Protein AF-A0A7L4R2G1-F1 (afdb_monomer)

Solvent-accessible surface area (backbone atoms only — not comparable to full-atom values): 8242 Å² total; per-residue (Å²): 108,70,69,58,63,63,18,33,79,85,69,84,87,69,71,47,54,67,36,42,26,61,28,42,93,82,72,81,84,54,47,78,32,69,81,56,70,88,74,91,77,91,83,86,75,88,86,86,73,83,74,42,37,94,89,52,55,94,50,78,56,88,54,72,57,42,61,36,69,97,82,33,73,77,55,64,37,60,84,75,73,33,99,51,60,85,75,67,43,91,74,78,64,67,69,93,76,63,78,84,85,80,83,63,92,85,61,79,76,82,86,73,91,66,82,81,85,128

Sequence (118 aa):
VAYVEAADADQDGIVTVDEMRSYDGNADGEADYPNAVLRTVDLHYRLSHNIAGSEVGMADPLECADCHGSTATSIDWELIGYDSDPAQTDPPTDFTLKTIDVTIPGEKPPEVEREPAF

Structure (mmCIF, N/CA/C/O backbone):
data_AF-A0A7L4R2G1-F1
#
_entry.id   AF-A0A7L4R2G1-F1
#
loop_
_atom_site.group_PDB
_atom_site.id
_atom_site.type_symbol
_atom_site.label_atom_id
_atom_site.label_alt_id
_atom_site.label_comp_id
_atom_site.label_asym_id
_atom_site.label_entity_id
_atom_site.label_seq_id
_atom_site.pdbx_PDB_ins_code
_atom_site.Cartn_x
_atom_site.Cartn_y
_atom_site.Cartn_z
_atom_site.occupancy
_atom_site.B_iso_or_equiv
_atom_site.auth_seq_id
_atom_site.auth_comp_id
_atom_site.auth_asym_id
_atom_site.auth_atom_id
_atom_site.pdbx_PDB_model_num
ATOM 1 N N . VAL A 1 1 ? 18.875 4.600 -10.003 1.00 53.91 1 VAL A N 1
ATOM 2 C CA . VAL A 1 1 ? 17.965 5.472 -10.776 1.00 53.91 1 VAL A CA 1
ATOM 3 C C . VAL A 1 1 ? 18.625 5.915 -12.078 1.00 53.91 1 VAL A C 1
ATOM 5 O O . VAL A 1 1 ? 18.057 5.629 -13.116 1.00 53.91 1 VAL A O 1
ATOM 8 N N . ALA A 1 2 ? 19.872 6.409 -12.040 1.00 62.88 2 ALA A N 1
ATOM 9 C CA . ALA A 1 2 ? 20.619 6.857 -13.227 1.00 62.88 2 ALA A CA 1
ATOM 10 C C . ALA A 1 2 ? 20.609 5.911 -14.449 1.00 62.88 2 ALA A C 1
ATOM 12 O O . ALA A 1 2 ? 20.440 6.386 -15.557 1.00 62.88 2 ALA A O 1
ATOM 13 N N . TYR A 1 3 ? 20.748 4.590 -14.275 1.00 66.50 3 TYR A N 1
ATOM 14 C CA . TYR A 1 3 ? 20.772 3.649 -15.411 1.00 66.50 3 TYR A CA 1
ATOM 15 C C . TYR A 1 3 ? 19.399 3.389 -16.046 1.00 66.50 3 TYR A C 1
ATOM 17 O O . TYR A 1 3 ? 19.335 3.043 -17.214 1.00 66.50 3 TYR A O 1
ATOM 25 N N . VAL A 1 4 ? 18.309 3.533 -15.284 1.00 66.25 4 VAL A N 1
ATOM 26 C CA . VAL A 1 4 ? 16.943 3.321 -15.796 1.00 66.25 4 VAL A CA 1
ATOM 27 C C . VAL A 1 4 ? 16.477 4.578 -16.523 1.00 66.25 4 VAL A C 1
ATOM 29 O O . VAL A 1 4 ? 16.000 4.485 -17.640 1.00 66.25 4 VAL A O 1
ATOM 32 N N . GLU A 1 5 ? 16.721 5.755 -15.941 1.00 69.50 5 GLU A N 1
ATOM 33 C CA . GLU A 1 5 ? 16.496 7.040 -16.620 1.00 69.50 5 GLU A CA 1
ATOM 34 C C . GLU A 1 5 ? 17.368 7.190 -17.870 1.00 69.50 5 GLU A C 1
ATOM 36 O O . GLU A 1 5 ? 16.932 7.762 -18.854 1.00 69.50 5 GLU A O 1
ATOM 41 N N . ALA A 1 6 ? 18.596 6.664 -17.855 1.00 75.81 6 ALA A N 1
ATOM 42 C CA . ALA A 1 6 ? 19.456 6.680 -19.033 1.00 75.81 6 ALA A CA 1
ATOM 43 C C . ALA A 1 6 ? 19.080 5.615 -20.079 1.00 75.81 6 ALA A C 1
ATOM 45 O O . ALA A 1 6 ? 19.556 5.702 -21.208 1.00 75.81 6 ALA A O 1
ATOM 46 N N . ALA A 1 7 ? 18.271 4.615 -19.709 1.00 82.56 7 ALA A N 1
ATOM 47 C CA . ALA A 1 7 ? 17.730 3.643 -20.652 1.00 82.56 7 ALA A CA 1
ATOM 48 C C . ALA A 1 7 ? 16.506 4.186 -21.402 1.00 82.56 7 ALA A C 1
ATOM 50 O O . ALA A 1 7 ? 16.289 3.739 -22.518 1.00 82.56 7 ALA A O 1
ATOM 51 N N . ASP A 1 8 ? 15.763 5.140 -20.828 1.00 86.38 8 ASP A N 1
ATOM 52 C CA . ASP A 1 8 ? 14.690 5.896 -21.498 1.00 86.38 8 ASP A CA 1
ATOM 53 C C . ASP A 1 8 ? 15.290 6.766 -22.618 1.00 86.38 8 ASP A C 1
ATOM 55 O O . ASP A 1 8 ? 15.723 7.905 -22.409 1.00 86.38 8 ASP A O 1
ATOM 59 N N . ALA A 1 9 ? 15.431 6.176 -23.802 1.00 85.69 9 ALA A N 1
ATOM 60 C CA . ALA A 1 9 ? 16.217 6.748 -24.886 1.00 85.69 9 ALA A CA 1
ATOM 61 C C . ALA A 1 9 ? 15.431 7.830 -25.634 1.00 85.69 9 ALA A C 1
ATOM 63 O O . ALA A 1 9 ? 16.032 8.774 -26.164 1.00 85.69 9 ALA A O 1
ATOM 64 N N . ASP A 1 10 ? 14.104 7.697 -25.680 1.00 88.38 10 ASP A N 1
ATOM 65 C CA . ASP A 1 10 ? 13.207 8.654 -26.324 1.00 88.38 10 ASP A CA 1
ATOM 66 C C . ASP A 1 10 ? 12.605 9.694 -25.360 1.00 88.38 10 ASP A C 1
ATOM 68 O O . ASP A 1 10 ? 12.045 10.693 -25.826 1.00 88.38 10 ASP A O 1
ATOM 72 N N . GLN A 1 11 ? 12.859 9.546 -24.053 1.00 88.00 11 GLN A N 1
ATOM 73 C CA . GLN A 1 11 ? 12.467 10.464 -22.980 1.00 88.00 11 GLN A CA 1
ATOM 74 C C . GLN A 1 11 ? 10.947 10.586 -22.830 1.00 88.00 11 GLN A C 1
ATOM 76 O O . GLN A 1 11 ? 10.433 11.666 -22.507 1.00 88.00 11 GLN A O 1
ATOM 81 N N . ASP A 1 12 ? 10.215 9.498 -23.073 1.00 91.31 12 ASP A N 1
ATOM 82 C CA . ASP A 1 12 ? 8.763 9.447 -22.904 1.00 91.31 12 ASP A CA 1
ATOM 83 C C . ASP A 1 12 ? 8.325 9.153 -21.451 1.00 91.31 12 ASP A C 1
ATOM 85 O O . ASP A 1 12 ? 7.144 9.299 -21.107 1.00 91.31 12 ASP A O 1
ATOM 89 N N . GLY A 1 13 ? 9.281 8.827 -20.572 1.00 87.00 13 GLY A N 1
ATOM 90 C CA . GLY A 1 13 ? 9.062 8.507 -19.164 1.00 87.00 13 GLY A CA 1
ATOM 91 C C . GLY A 1 13 ? 8.670 7.049 -18.901 1.00 87.00 13 GLY A C 1
ATOM 92 O O . GLY A 1 13 ? 8.335 6.712 -17.759 1.00 87.00 13 GLY A O 1
ATOM 93 N N . ILE A 1 14 ? 8.688 6.182 -19.916 1.00 86.94 14 ILE A N 1
ATOM 94 C CA . ILE A 1 14 ? 8.306 4.771 -19.863 1.00 86.94 14 ILE A CA 1
ATOM 95 C C . ILE A 1 14 ? 9.427 3.912 -20.454 1.00 86.94 14 ILE A C 1
ATOM 97 O O . ILE A 1 14 ? 9.475 3.619 -21.638 1.00 86.94 14 ILE A O 1
ATOM 101 N N . VAL A 1 15 ? 10.260 3.348 -19.582 1.00 86.25 15 VAL A N 1
ATOM 102 C CA . VAL A 1 15 ? 11.330 2.443 -20.021 1.00 86.25 15 VAL A CA 1
ATOM 103 C C . VAL A 1 15 ? 10.775 1.102 -20.513 1.00 86.25 15 VAL A C 1
ATOM 105 O O . VAL A 1 15 ? 10.208 0.311 -19.747 1.00 86.25 15 VAL A O 1
ATOM 108 N N . THR A 1 16 ? 11.015 0.799 -21.785 1.00 88.75 16 THR A N 1
ATOM 109 C CA . THR A 1 16 ? 10.646 -0.462 -22.435 1.00 88.75 16 THR A CA 1
ATOM 110 C C . THR A 1 16 ? 11.752 -1.524 -22.352 1.00 88.75 16 THR A C 1
ATOM 112 O O . THR A 1 16 ? 12.901 -1.273 -21.986 1.00 88.75 16 THR A O 1
ATOM 115 N N . VAL A 1 17 ? 11.416 -2.777 -22.689 1.00 89.25 17 VAL A N 1
ATOM 116 C CA . VAL A 1 17 ? 12.406 -3.872 -22.752 1.00 89.25 17 VAL A CA 1
ATOM 117 C C . VAL A 1 17 ? 13.437 -3.645 -23.847 1.00 89.25 17 VAL A C 1
ATOM 119 O O . VAL A 1 17 ? 14.602 -3.981 -23.646 1.00 89.25 17 VAL A O 1
ATOM 122 N N . ASP A 1 18 ? 13.022 -3.103 -24.987 1.00 89.88 18 ASP A N 1
ATOM 123 C CA . ASP A 1 18 ? 13.924 -2.890 -26.116 1.00 89.88 18 ASP A CA 1
ATOM 124 C C . ASP A 1 18 ? 14.952 -1.809 -25.782 1.00 89.88 18 ASP A C 1
ATOM 126 O O . ASP A 1 18 ? 16.146 -2.010 -25.991 1.00 89.88 18 ASP A O 1
ATOM 130 N N . GLU A 1 19 ? 14.511 -0.737 -25.132 1.00 90.25 19 GLU A N 1
ATOM 131 C CA . GLU A 1 19 ? 15.377 0.301 -24.583 1.00 90.25 19 GLU A CA 1
ATOM 132 C C . GLU A 1 19 ? 16.389 -0.244 -23.577 1.00 90.25 19 GLU A C 1
ATOM 134 O O . GLU A 1 19 ? 17.595 -0.090 -23.777 1.00 90.25 19 GLU A O 1
ATOM 139 N N . MET A 1 20 ? 15.935 -0.996 -22.565 1.00 88.44 20 MET A N 1
ATOM 140 C CA . MET A 1 20 ? 16.833 -1.649 -21.601 1.00 88.44 20 MET A CA 1
ATOM 141 C C . MET A 1 20 ? 17.865 -2.558 -22.277 1.00 88.44 20 MET A C 1
ATOM 143 O O . MET A 1 20 ? 19.006 -2.633 -21.825 1.00 88.44 20 MET A O 1
ATOM 147 N N . ARG A 1 21 ? 17.475 -3.264 -23.344 1.00 91.81 21 ARG A N 1
ATOM 148 C CA . ARG A 1 21 ? 18.364 -4.167 -24.091 1.00 91.81 21 ARG A CA 1
ATOM 149 C C . ARG A 1 21 ? 19.300 -3.452 -25.052 1.00 91.81 21 ARG A C 1
ATOM 151 O O . ARG A 1 21 ? 20.272 -4.069 -25.472 1.00 91.81 21 ARG A O 1
ATOM 158 N N . SER A 1 22 ? 19.002 -2.209 -25.410 1.00 90.75 22 SER A N 1
ATOM 159 C CA . SER A 1 22 ? 19.867 -1.350 -26.224 1.00 90.75 22 SER A CA 1
ATOM 160 C C . SER A 1 22 ? 20.784 -0.451 -25.396 1.00 90.75 22 SER A C 1
ATOM 162 O O . SER A 1 22 ? 21.678 0.173 -25.960 1.00 90.75 22 SER A O 1
ATOM 164 N N . TYR A 1 23 ? 20.567 -0.381 -24.080 1.00 90.06 23 TYR A N 1
ATOM 165 C CA . TYR A 1 23 ? 21.341 0.472 -23.192 1.00 90.06 23 TYR A CA 1
ATOM 166 C C . TYR A 1 23 ? 22.823 0.073 -23.183 1.00 90.06 23 TYR A C 1
ATOM 168 O O . TYR A 1 23 ? 23.168 -1.051 -22.816 1.00 90.06 23 TYR A O 1
ATOM 176 N N . ASP A 1 24 ? 23.672 1.026 -23.558 1.00 90.00 24 ASP A N 1
ATOM 177 C CA . ASP A 1 24 ? 25.132 0.956 -23.530 1.00 90.00 24 ASP A CA 1
ATOM 178 C C . ASP A 1 24 ? 25.636 2.180 -22.747 1.00 90.00 24 ASP A C 1
ATOM 180 O O . ASP A 1 24 ? 25.762 3.290 -23.274 1.00 90.00 24 ASP A O 1
ATOM 184 N N . GLY A 1 25 ? 25.844 2.000 -21.441 1.00 87.62 25 GLY A N 1
ATOM 185 C CA . GLY A 1 25 ? 26.219 3.086 -20.540 1.00 87.62 25 GLY A CA 1
ATOM 186 C C . GLY A 1 25 ? 27.687 3.499 -20.647 1.00 87.62 25 GLY A C 1
ATOM 187 O O 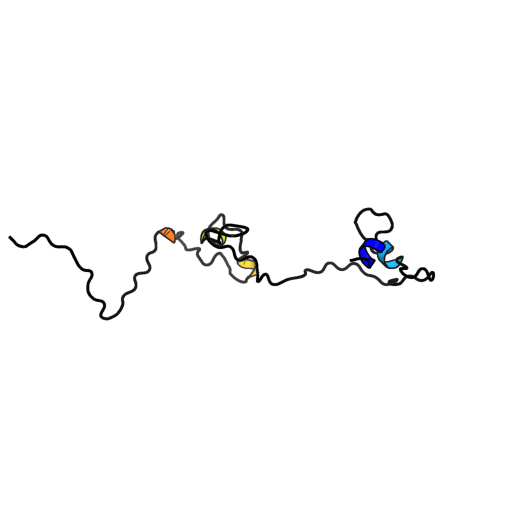. GLY A 1 25 ? 28.053 4.566 -20.146 1.00 87.62 25 GLY A O 1
ATOM 188 N N . ASN A 1 26 ? 28.534 2.671 -21.265 1.00 88.88 26 ASN A N 1
ATOM 189 C CA . ASN A 1 26 ? 29.973 2.907 -21.380 1.00 88.88 26 ASN A CA 1
ATOM 190 C C . ASN A 1 26 ? 30.404 3.319 -22.811 1.00 88.88 26 ASN A C 1
ATOM 192 O O . ASN A 1 26 ? 31.548 3.746 -22.996 1.00 88.88 26 ASN A O 1
ATOM 196 N N . ALA A 1 27 ? 29.469 3.274 -23.768 1.00 89.06 27 ALA A N 1
ATOM 197 C CA . ALA A 1 27 ? 29.632 3.584 -25.183 1.00 89.06 27 ALA A CA 1
ATOM 198 C C . ALA A 1 27 ? 30.692 2.720 -25.895 1.00 89.06 27 ALA A C 1
ATOM 200 O O . ALA A 1 27 ? 31.394 3.211 -26.789 1.00 89.06 27 ALA A O 1
ATOM 201 N N . ASP A 1 28 ? 30.846 1.457 -25.493 1.00 94.62 28 ASP A N 1
ATOM 202 C CA . ASP A 1 28 ? 31.767 0.499 -26.113 1.00 94.62 28 ASP A CA 1
ATOM 203 C C . ASP A 1 28 ? 31.174 -0.213 -27.342 1.00 94.62 28 ASP A C 1
ATOM 205 O O . ASP A 1 28 ? 31.905 -0.894 -28.071 1.00 94.62 28 ASP A O 1
ATOM 209 N N . GLY A 1 29 ? 29.894 0.033 -27.635 1.00 92.50 29 GLY A N 1
ATOM 210 C CA . GLY A 1 29 ? 29.167 -0.531 -28.765 1.00 92.50 29 GLY A CA 1
ATOM 211 C C . GLY A 1 29 ? 28.477 -1.859 -28.461 1.00 92.50 29 GLY A C 1
ATOM 212 O O . GLY A 1 29 ? 27.820 -2.399 -29.354 1.00 92.50 29 GLY A O 1
ATOM 213 N N . GLU A 1 30 ? 28.592 -2.377 -27.239 1.00 93.38 30 GLU A N 1
ATOM 214 C CA . GLU A 1 30 ? 27.881 -3.555 -26.760 1.00 93.38 30 GLU A CA 1
ATOM 215 C C . GLU A 1 30 ? 26.8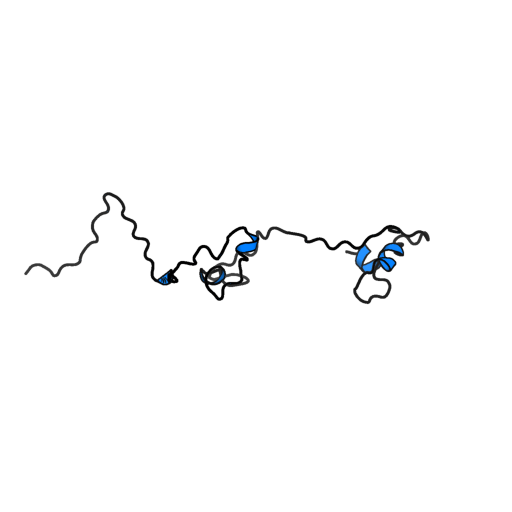32 -3.152 -25.720 1.00 93.38 30 GLU A C 1
ATOM 217 O O . GLU A 1 30 ? 27.062 -2.337 -24.832 1.00 93.38 30 GLU A O 1
ATOM 222 N N . ALA A 1 31 ? 25.643 -3.746 -25.805 1.00 91.62 31 ALA A N 1
ATOM 223 C CA . ALA A 1 31 ? 24.622 -3.495 -24.799 1.00 91.62 31 ALA A CA 1
ATOM 224 C C . ALA A 1 31 ? 25.032 -4.090 -23.443 1.00 91.62 31 ALA A C 1
ATOM 226 O O . ALA A 1 31 ? 25.440 -5.253 -23.362 1.00 91.62 31 ALA A O 1
ATOM 227 N N . ASP A 1 32 ? 24.810 -3.342 -22.364 1.00 89.44 32 ASP A N 1
ATOM 228 C CA . ASP A 1 32 ? 25.094 -3.786 -20.996 1.00 89.44 32 ASP A CA 1
ATOM 229 C C . ASP A 1 32 ? 24.100 -4.870 -20.533 1.00 89.44 32 ASP A C 1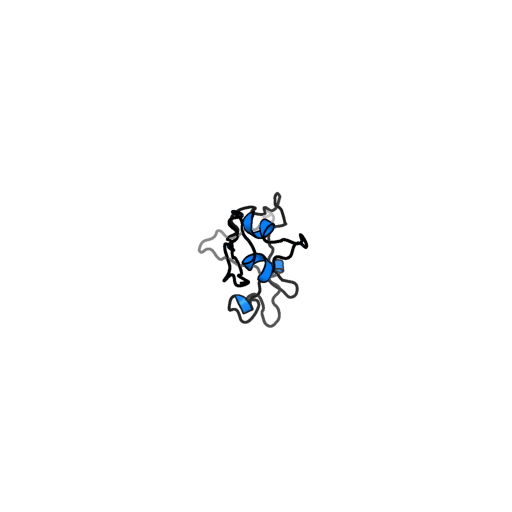
ATOM 231 O O . ASP A 1 32 ? 24.442 -5.778 -19.767 1.00 89.44 32 ASP A O 1
ATOM 235 N N . TYR A 1 33 ? 22.848 -4.799 -21.008 1.00 88.62 33 TYR A N 1
ATOM 236 C CA . TYR A 1 33 ? 21.753 -5.675 -20.572 1.00 88.62 33 TYR A CA 1
ATOM 237 C C . TYR A 1 33 ? 20.979 -6.338 -21.734 1.00 88.62 33 TYR A C 1
ATOM 239 O O . TYR A 1 33 ? 19.746 -6.299 -21.756 1.00 88.62 33 TYR A O 1
ATOM 247 N N . PRO A 1 34 ? 21.636 -7.059 -22.664 1.00 90.31 34 PRO A N 1
ATOM 248 C CA . PRO A 1 34 ? 21.007 -7.581 -23.887 1.00 90.31 34 PRO A CA 1
ATOM 249 C C . PRO A 1 34 ? 19.908 -8.624 -23.622 1.00 90.31 34 PRO A C 1
ATOM 251 O O . PRO A 1 34 ? 19.056 -8.884 -24.468 1.00 90.31 34 PRO A O 1
ATOM 254 N N . ASN A 1 35 ? 19.898 -9.213 -22.422 1.00 90.38 35 ASN A N 1
ATOM 255 C CA . ASN A 1 35 ? 18.920 -10.211 -21.986 1.00 90.38 35 ASN A CA 1
ATOM 256 C C . ASN A 1 35 ? 17.940 -9.669 -20.934 1.00 90.38 35 ASN A C 1
ATOM 258 O O . ASN A 1 35 ? 17.326 -10.457 -20.210 1.00 90.38 35 ASN A O 1
ATOM 262 N N . ALA A 1 36 ? 17.800 -8.342 -20.812 1.00 87.31 36 ALA A N 1
ATOM 263 C CA . ALA A 1 36 ? 16.871 -7.740 -19.864 1.00 87.31 36 ALA A CA 1
ATOM 264 C C . ALA A 1 36 ? 15.447 -8.282 -20.061 1.00 87.31 36 ALA A C 1
ATOM 266 O O . ALA A 1 36 ? 15.007 -8.586 -21.175 1.00 87.31 36 ALA A O 1
ATOM 267 N N . VAL A 1 37 ? 14.720 -8.422 -18.958 1.00 84.81 37 VAL A N 1
ATOM 268 C CA . VAL A 1 37 ? 13.319 -8.844 -18.936 1.00 84.81 37 VAL A CA 1
ATOM 269 C C . VAL A 1 37 ? 12.552 -7.895 -18.035 1.00 84.81 37 VAL A C 1
ATOM 271 O O . VAL A 1 37 ? 12.994 -7.617 -16.920 1.00 84.81 37 VAL A O 1
ATOM 274 N N . LEU A 1 38 ? 11.400 -7.416 -18.504 1.00 79.25 38 LEU A N 1
ATOM 275 C CA . LEU A 1 38 ? 10.523 -6.597 -17.678 1.00 79.25 38 LEU A CA 1
ATOM 276 C C . LEU A 1 38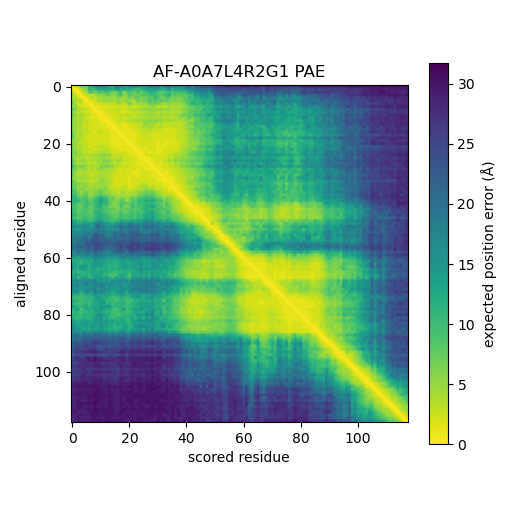 ? 9.975 -7.453 -16.539 1.00 79.25 38 LEU A C 1
ATOM 278 O O . LEU A 1 38 ? 9.421 -8.533 -16.763 1.00 79.25 38 LEU A O 1
ATOM 282 N N . ARG A 1 39 ? 10.150 -6.972 -15.312 1.00 77.88 39 ARG A N 1
ATOM 283 C CA . ARG A 1 39 ? 9.586 -7.589 -14.117 1.00 77.88 39 ARG A CA 1
ATOM 284 C C . ARG A 1 39 ? 8.839 -6.535 -13.328 1.00 77.88 39 ARG A C 1
ATOM 286 O O . ARG A 1 39 ? 9.427 -5.540 -12.919 1.00 77.88 39 ARG A O 1
ATOM 293 N N . THR A 1 40 ? 7.571 -6.806 -13.072 1.00 78.38 40 THR A N 1
ATOM 294 C CA . THR A 1 40 ? 6.798 -6.089 -12.065 1.00 78.38 40 THR A CA 1
ATOM 295 C C . THR A 1 40 ? 6.995 -6.817 -10.744 1.00 78.38 40 THR A C 1
ATOM 297 O O . THR A 1 40 ? 6.750 -8.022 -10.661 1.00 78.38 40 THR A O 1
ATOM 300 N N . VAL A 1 41 ? 7.507 -6.111 -9.739 1.00 81.38 41 VAL A N 1
ATOM 301 C CA . VAL A 1 41 ? 7.694 -6.645 -8.388 1.00 81.38 41 VAL A CA 1
ATOM 302 C C . VAL A 1 41 ? 7.085 -5.683 -7.383 1.00 81.38 41 VAL A C 1
ATOM 304 O O . VAL A 1 41 ? 7.336 -4.480 -7.449 1.00 81.38 41 VAL A O 1
ATOM 307 N N . ASP A 1 42 ? 6.324 -6.221 -6.436 1.00 86.50 42 ASP A N 1
ATOM 308 C CA . ASP A 1 42 ? 5.793 -5.443 -5.323 1.00 86.50 42 ASP A CA 1
ATOM 309 C C . ASP A 1 42 ? 6.845 -5.358 -4.216 1.00 86.50 42 ASP A C 1
ATOM 311 O O . ASP A 1 42 ? 7.262 -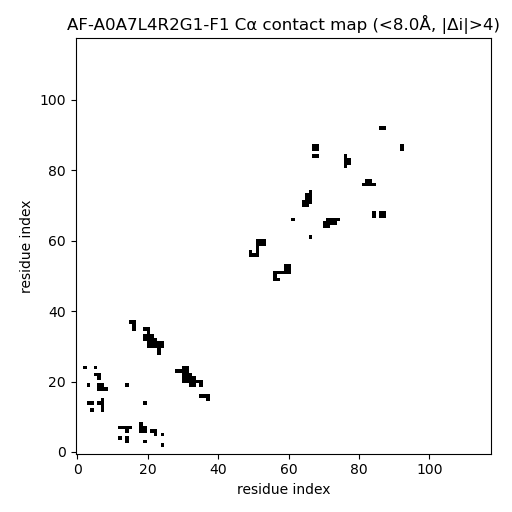6.364 -3.629 1.00 86.50 42 ASP A O 1
ATOM 315 N N . LEU A 1 43 ? 7.299 -4.140 -3.928 1.00 86.38 43 LEU A N 1
ATOM 316 C CA . LEU A 1 43 ? 8.265 -3.867 -2.870 1.00 86.38 43 LEU A CA 1
ATOM 317 C C . LEU A 1 43 ? 7.530 -3.420 -1.608 1.00 86.38 43 LEU A C 1
ATOM 319 O O . LEU A 1 43 ? 6.838 -2.406 -1.603 1.00 86.38 43 LEU A O 1
ATOM 323 N N . HIS A 1 44 ? 7.725 -4.161 -0.522 1.00 89.06 44 HIS A N 1
ATOM 324 C CA . HIS A 1 44 ? 7.104 -3.874 0.765 1.00 89.06 44 HIS A CA 1
ATOM 325 C C . HIS A 1 44 ? 8.144 -3.280 1.711 1.00 89.06 44 HIS A C 1
ATOM 327 O O . HIS A 1 44 ? 9.133 -3.931 2.054 1.00 89.06 44 HIS A O 1
ATOM 333 N N . TYR A 1 45 ? 7.914 -2.046 2.155 1.00 88.31 45 TYR A N 1
ATOM 334 C CA . TYR A 1 45 ? 8.764 -1.372 3.132 1.00 88.31 45 TYR A CA 1
ATOM 335 C C . TYR A 1 45 ? 8.010 -1.187 4.440 1.00 88.31 45 TYR A C 1
ATOM 337 O O . TYR A 1 45 ? 6.849 -0.781 4.459 1.00 88.31 45 TYR A O 1
ATOM 345 N N . ARG A 1 46 ? 8.687 -1.451 5.560 1.00 88.75 46 ARG A N 1
ATOM 346 C CA . ARG A 1 46 ? 8.116 -1.180 6.877 1.00 88.75 46 ARG A CA 1
ATOM 347 C C . ARG A 1 46 ? 8.056 0.328 7.108 1.00 88.75 46 ARG A C 1
ATOM 349 O O . ARG A 1 46 ? 9.086 0.997 7.098 1.00 88.75 46 ARG A O 1
ATOM 356 N N . LEU A 1 47 ? 6.869 0.832 7.423 1.00 81.56 47 LEU A N 1
ATOM 357 C CA . LEU A 1 47 ? 6.697 2.171 7.975 1.00 81.56 47 LEU A CA 1
ATOM 358 C C . LEU A 1 47 ? 6.993 2.132 9.483 1.00 81.56 47 LEU A C 1
ATOM 360 O O . LEU A 1 47 ? 6.419 1.327 10.215 1.00 81.56 47 LEU A O 1
ATOM 364 N N . SER A 1 48 ? 7.935 2.956 9.949 1.00 83.12 48 SER A N 1
ATOM 365 C CA . SER A 1 48 ? 8.348 3.008 11.366 1.00 83.12 48 SER A CA 1
ATOM 366 C C . SER A 1 48 ? 8.532 4.425 11.921 1.00 83.12 48 SER A C 1
ATOM 368 O O . SER A 1 48 ? 8.967 4.583 13.058 1.00 83.12 48 SER A O 1
ATOM 370 N N . HIS A 1 49 ? 8.235 5.450 11.126 1.00 76.06 49 HIS A N 1
ATOM 371 C CA . HIS A 1 49 ? 8.362 6.867 11.474 1.00 76.06 49 HIS A CA 1
ATOM 372 C C . HIS A 1 49 ? 7.099 7.609 10.999 1.00 76.06 49 HIS A C 1
ATOM 374 O O . HIS A 1 49 ? 6.284 7.012 10.301 1.00 76.06 49 HIS A O 1
ATOM 380 N N . ASN A 1 50 ? 6.949 8.894 11.347 1.00 68.31 50 ASN A N 1
ATOM 381 C CA . ASN A 1 50 ? 5.734 9.698 11.108 1.00 68.31 50 ASN A CA 1
ATOM 382 C C . ASN A 1 50 ? 4.507 9.212 11.893 1.00 68.31 50 ASN A C 1
ATOM 384 O O . ASN A 1 50 ? 3.413 9.093 11.351 1.00 68.31 50 ASN A O 1
ATOM 388 N N . ILE A 1 51 ? 4.700 8.930 13.183 1.00 73.75 51 ILE A N 1
ATOM 389 C CA . ILE A 1 51 ? 3.596 8.579 14.081 1.00 73.75 51 ILE A CA 1
ATOM 390 C C . ILE A 1 51 ? 2.673 9.796 14.205 1.00 73.75 51 ILE A C 1
ATOM 392 O O . ILE A 1 51 ? 3.111 10.857 14.648 1.00 73.75 51 ILE A O 1
ATOM 396 N N . ALA A 1 52 ? 1.414 9.629 13.804 1.00 71.00 52 ALA A N 1
ATOM 397 C CA . ALA A 1 52 ? 0.363 10.605 14.040 1.00 71.00 52 ALA A CA 1
ATOM 398 C C . ALA A 1 52 ? 0.000 10.615 15.530 1.00 71.00 52 ALA A C 1
ATOM 400 O O . ALA A 1 52 ? -0.382 9.588 16.092 1.00 71.00 52 ALA A O 1
ATOM 401 N N . GLY A 1 53 ? 0.159 11.765 16.177 1.00 66.69 53 GLY A N 1
ATOM 402 C CA . GLY A 1 53 ? -0.427 12.055 17.480 1.00 66.69 53 GLY A CA 1
ATOM 403 C C . GLY A 1 53 ? -1.727 12.839 17.323 1.00 66.69 53 GLY A C 1
ATOM 404 O O . GLY A 1 53 ? -1.984 13.419 16.273 1.00 66.69 53 GLY A O 1
ATOM 405 N N . SER A 1 54 ? -2.517 12.914 18.394 1.00 68.88 54 SER A N 1
ATOM 406 C CA . SER A 1 54 ? -3.791 13.650 18.417 1.00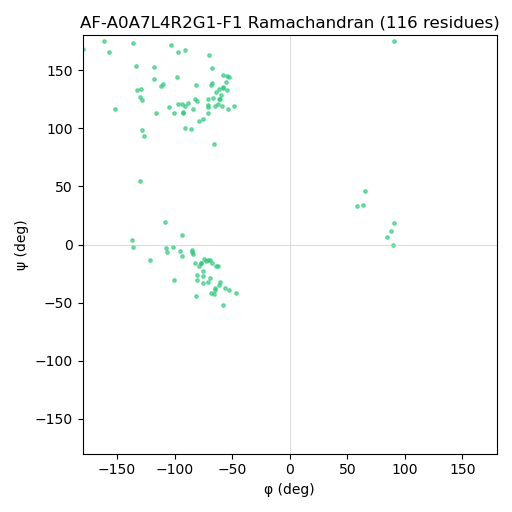 68.88 54 SER A CA 1
ATOM 407 C C . SER A 1 54 ? -3.651 15.160 18.179 1.00 68.88 54 SER A C 1
ATOM 409 O O . SER A 1 54 ? -4.632 15.821 17.870 1.00 68.88 54 SER A O 1
ATOM 411 N N . GLU A 1 55 ? -2.448 15.715 18.349 1.00 68.81 55 GLU A N 1
ATOM 412 C CA . GLU A 1 55 ? -2.167 17.152 18.196 1.00 68.81 55 GLU A CA 1
ATOM 413 C C . GLU A 1 55 ? -1.103 17.454 17.126 1.00 68.81 55 GLU A C 1
ATOM 415 O O . GLU A 1 55 ? -0.915 18.605 16.735 1.00 68.81 55 GLU A O 1
ATOM 420 N N . VAL A 1 56 ? -0.366 16.438 16.668 1.00 61.03 56 VAL A N 1
ATOM 421 C CA . VAL A 1 56 ? 0.775 16.593 15.754 1.00 61.03 56 VAL A CA 1
ATOM 422 C C . VAL A 1 56 ? 0.928 15.330 14.916 1.00 61.03 56 VAL A C 1
ATOM 424 O O . VAL A 1 56 ? 1.216 14.260 15.447 1.00 61.03 56 VAL A O 1
ATOM 427 N N . GLY A 1 57 ? 0.769 15.452 13.601 1.00 61.59 57 GLY A N 1
ATOM 428 C CA . GLY A 1 57 ? 0.834 14.333 12.664 1.00 61.59 57 GLY A CA 1
ATOM 429 C C . GLY A 1 57 ? 0.631 14.786 11.219 1.00 61.59 57 GLY A C 1
ATOM 430 O O . GLY A 1 57 ? 0.245 15.925 10.969 1.00 61.59 57 GLY A O 1
ATOM 431 N N . MET A 1 58 ? 0.913 13.901 10.258 1.00 58.81 58 MET A N 1
ATOM 432 C CA . MET A 1 58 ? 0.577 14.124 8.838 1.00 58.81 58 MET A CA 1
ATOM 433 C C . MET A 1 58 ? -0.866 13.706 8.497 1.00 58.81 58 MET A C 1
ATOM 435 O O . MET A 1 58 ? -1.314 13.927 7.376 1.00 58.81 58 MET A O 1
ATOM 439 N N . ALA A 1 59 ? -1.559 13.088 9.453 1.00 69.69 59 ALA A N 1
ATOM 440 C CA . ALA A 1 59 ? -2.951 12.665 9.409 1.00 69.69 59 ALA A CA 1
ATOM 441 C C . ALA A 1 59 ? -3.467 12.539 10.852 1.00 69.69 59 ALA A C 1
ATOM 443 O O . ALA A 1 59 ? -2.656 12.515 11.786 1.00 69.69 59 ALA A O 1
ATOM 444 N N . ASP A 1 60 ? -4.783 12.443 11.015 1.00 75.88 60 ASP A N 1
ATOM 445 C CA . ASP A 1 60 ? -5.399 12.135 12.304 1.00 75.88 60 ASP A CA 1
ATOM 446 C C . ASP A 1 60 ? -5.077 10.687 12.733 1.00 75.88 60 ASP A C 1
ATOM 448 O O . ASP A 1 60 ? -4.812 9.828 11.880 1.00 75.88 60 ASP A O 1
ATOM 452 N N . PRO A 1 61 ? -5.039 10.391 14.047 1.00 80.00 61 PRO A N 1
ATOM 453 C CA . PRO A 1 61 ? -4.921 9.022 14.536 1.00 80.00 61 PRO A CA 1
ATOM 454 C C . PRO A 1 61 ? -6.068 8.144 14.028 1.00 80.00 61 PRO A C 1
ATOM 456 O O . PRO A 1 61 ? -7.198 8.610 13.937 1.00 80.00 61 PRO A O 1
ATOM 459 N N . LEU A 1 62 ? -5.783 6.864 13.769 1.00 81.75 62 LEU A N 1
ATOM 460 C CA . LEU A 1 62 ? -6.827 5.908 13.406 1.00 81.75 62 LEU A CA 1
ATOM 461 C C . LEU A 1 62 ? -7.811 5.717 14.568 1.00 81.75 62 LEU A C 1
ATOM 463 O O . LEU A 1 62 ? -7.410 5.444 15.704 1.00 81.75 62 LEU A O 1
ATOM 467 N N . GLU A 1 63 ? -9.093 5.800 14.254 1.00 82.25 63 GLU A N 1
ATOM 468 C CA . GLU A 1 63 ? -10.221 5.518 15.125 1.00 82.25 63 GLU A CA 1
ATOM 469 C C . GLU A 1 63 ? -10.838 4.149 14.799 1.00 82.25 63 GLU A C 1
ATOM 471 O O . GLU A 1 63 ? -10.525 3.498 13.800 1.00 82.25 63 GLU A O 1
ATOM 476 N N . CYS A 1 64 ? -11.767 3.692 15.644 1.00 82.81 64 CYS A N 1
ATOM 477 C CA . CYS A 1 64 ? -12.449 2.409 15.462 1.00 82.81 64 CYS A CA 1
ATOM 478 C C . CYS A 1 64 ? -13.079 2.280 14.063 1.00 82.81 64 CYS A C 1
ATOM 480 O O . CYS A 1 64 ? -13.028 1.208 13.465 1.00 82.81 64 CYS A O 1
ATOM 482 N N . ALA A 1 65 ? -13.657 3.373 13.553 1.00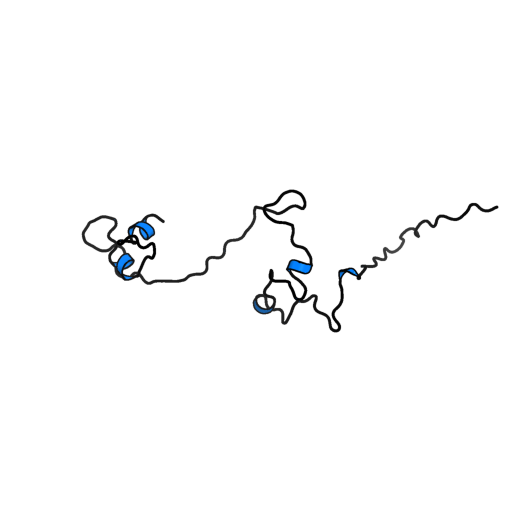 82.50 65 ALA A N 1
ATOM 483 C CA . ALA A 1 65 ? -14.381 3.420 12.285 1.00 82.50 65 ALA A CA 1
ATOM 484 C C . ALA A 1 65 ? -13.478 3.372 11.036 1.00 82.50 65 ALA A C 1
ATOM 486 O O . ALA A 1 65 ? -13.983 3.147 9.937 1.00 82.50 65 ALA A O 1
ATOM 487 N N . ASP A 1 66 ? -12.161 3.555 11.185 1.00 84.81 66 ASP A N 1
ATOM 488 C CA . ASP A 1 66 ? -11.226 3.452 10.057 1.00 84.81 66 ASP A CA 1
ATOM 489 C C . ASP A 1 66 ? -10.983 1.989 9.657 1.00 84.81 66 ASP A C 1
ATOM 491 O O . ASP A 1 66 ? -10.835 1.660 8.475 1.00 84.81 66 ASP A O 1
ATOM 495 N N . CYS A 1 67 ? -11.006 1.094 10.651 1.00 88.12 67 CYS A N 1
ATOM 496 C CA . CYS A 1 67 ? -10.825 -0.349 10.480 1.00 88.12 67 CYS A CA 1
ATOM 497 C C . CYS A 1 67 ? -12.145 -1.136 10.496 1.00 88.12 67 CYS A C 1
ATOM 499 O O . CYS A 1 67 ? -12.232 -2.182 9.851 1.00 88.12 67 CYS A O 1
ATOM 501 N N . HIS A 1 68 ? -13.152 -0.656 11.231 1.00 86.94 68 HIS A N 1
ATOM 502 C CA . HIS A 1 68 ? -14.408 -1.368 11.469 1.00 86.94 68 HIS A CA 1
ATOM 503 C C . HIS A 1 68 ? -15.633 -0.634 10.924 1.00 86.94 68 HIS A C 1
ATOM 505 O O . HIS A 1 68 ? -15.701 0.594 10.892 1.00 86.94 68 HIS A O 1
ATOM 511 N N . GLY A 1 69 ? -16.666 -1.404 10.592 1.00 78.44 69 GLY A N 1
ATOM 512 C CA . GLY A 1 69 ? -17.939 -0.883 10.102 1.00 78.44 69 GLY A CA 1
ATOM 513 C C . GLY A 1 69 ? -18.003 -0.753 8.581 1.00 78.44 69 GLY A C 1
ATOM 514 O O . GLY A 1 69 ? -17.052 -1.011 7.852 1.00 78.44 69 GLY A O 1
ATOM 515 N N . SER A 1 70 ? -19.176 -0.372 8.071 1.00 76.56 70 SER A N 1
ATOM 516 C CA . SER A 1 70 ? -19.483 -0.441 6.633 1.00 76.56 70 SER A CA 1
ATOM 517 C C . SER A 1 70 ? -18.747 0.581 5.762 1.00 76.56 70 SER A C 1
ATOM 519 O O . SER A 1 70 ? -18.809 0.486 4.540 1.00 76.56 70 SER A O 1
ATOM 521 N N . THR A 1 71 ? -18.119 1.589 6.369 1.00 76.44 71 THR A N 1
ATOM 522 C CA . THR A 1 71 ? -17.365 2.642 5.671 1.00 76.44 71 THR A CA 1
ATOM 523 C C . THR A 1 71 ? -15.852 2.506 5.842 1.00 76.44 71 THR A C 1
ATOM 525 O O . THR A 1 71 ? -15.118 3.303 5.263 1.00 76.44 71 THR A O 1
ATOM 528 N N . ALA A 1 72 ? -15.387 1.524 6.622 1.00 81.69 72 ALA A N 1
ATOM 529 C CA . ALA A 1 72 ? -13.969 1.278 6.845 1.00 81.69 72 ALA A CA 1
ATOM 530 C C . ALA A 1 72 ? -13.280 0.786 5.567 1.00 81.69 72 ALA A C 1
ATOM 532 O O . ALA A 1 72 ? -13.824 -0.032 4.825 1.00 81.69 72 ALA A O 1
ATOM 533 N N . THR A 1 73 ? -12.066 1.281 5.319 1.00 80.88 73 THR A N 1
ATOM 534 C CA . THR A 1 73 ? -11.262 0.918 4.134 1.00 80.88 73 THR A CA 1
ATOM 535 C C . THR A 1 73 ? -9.791 0.652 4.456 1.00 80.88 73 THR A C 1
ATOM 537 O O . THR A 1 73 ? -9.029 0.295 3.562 1.00 80.88 73 THR A O 1
ATOM 540 N N . SER A 1 74 ? -9.369 0.800 5.718 1.00 88.38 74 SER A N 1
ATOM 541 C CA . SER A 1 74 ? -7.956 0.684 6.098 1.00 88.38 74 SER A CA 1
ATOM 542 C C . SER A 1 74 ? -7.431 -0.752 6.134 1.00 88.38 74 SER A C 1
ATOM 544 O O . SER A 1 74 ? -6.220 -0.949 6.038 1.00 88.38 74 SER A O 1
ATOM 546 N N . ILE A 1 75 ? -8.308 -1.749 6.287 1.00 90.50 75 ILE A N 1
ATOM 547 C CA . ILE A 1 75 ? -7.937 -3.166 6.364 1.00 90.50 75 ILE A CA 1
ATOM 548 C C . ILE A 1 75 ? -8.796 -3.971 5.393 1.00 90.50 75 ILE A C 1
ATOM 550 O O . ILE A 1 75 ? -10.023 -3.937 5.453 1.00 90.50 75 ILE A O 1
ATOM 554 N N . ASP A 1 76 ? -8.129 -4.741 4.538 1.00 92.56 76 ASP A N 1
ATOM 555 C CA . ASP A 1 76 ? -8.741 -5.850 3.816 1.00 92.56 76 ASP A CA 1
ATOM 556 C C . ASP A 1 76 ? -8.684 -7.098 4.711 1.00 92.56 76 ASP A C 1
ATOM 558 O O . ASP A 1 76 ? -7.633 -7.725 4.868 1.00 92.56 76 ASP A O 1
ATOM 562 N N . TRP A 1 77 ? -9.806 -7.402 5.368 1.00 92.00 77 TRP A N 1
ATOM 563 C CA . TRP A 1 77 ? -9.912 -8.494 6.336 1.00 92.00 77 TRP A CA 1
ATOM 564 C C . TRP A 1 77 ? -9.702 -9.870 5.692 1.00 92.00 77 TRP A C 1
ATOM 566 O O . TRP A 1 77 ? -9.003 -10.705 6.271 1.00 92.00 77 TRP A O 1
ATOM 576 N N . GLU A 1 78 ? -10.222 -10.079 4.479 1.00 92.94 78 GLU A N 1
ATOM 577 C CA . GLU A 1 78 ? -10.070 -11.338 3.740 1.00 92.94 78 GLU A CA 1
ATOM 578 C C . GLU A 1 78 ? -8.601 -11.570 3.371 1.00 92.94 78 GLU A C 1
ATOM 580 O O . GLU A 1 78 ? -8.066 -12.661 3.588 1.00 92.94 78 GLU A O 1
ATOM 585 N N . LEU A 1 79 ? -7.903 -10.517 2.927 1.00 94.75 79 LEU A N 1
ATOM 586 C CA . LEU A 1 79 ? -6.479 -10.588 2.592 1.00 94.75 79 LEU A CA 1
ATOM 587 C C . LEU A 1 79 ? -5.599 -10.982 3.789 1.00 94.75 79 LEU A C 1
ATOM 589 O O . LEU A 1 79 ? -4.578 -11.650 3.608 1.00 94.75 79 LEU A O 1
ATOM 593 N N . ILE A 1 80 ? -5.983 -10.592 5.010 1.00 93.94 80 ILE A N 1
ATOM 594 C CA . ILE A 1 80 ? -5.257 -10.956 6.237 1.00 93.94 80 ILE A CA 1
ATOM 595 C C . ILE A 1 80 ? -5.799 -12.221 6.925 1.00 93.94 80 ILE A C 1
ATOM 597 O O . ILE A 1 80 ? -5.339 -12.566 8.015 1.00 93.94 80 ILE A O 1
ATOM 601 N N . GLY A 1 81 ? -6.724 -12.941 6.280 1.00 95.25 81 GLY A N 1
ATOM 602 C CA . GLY A 1 81 ? -7.190 -14.265 6.697 1.00 95.25 81 GLY A CA 1
ATOM 603 C C . GLY A 1 81 ? -8.403 -14.284 7.631 1.00 95.25 81 GLY A C 1
ATOM 604 O O . GLY A 1 81 ? -8.623 -15.293 8.300 1.00 95.25 81 GLY A O 1
ATOM 605 N N . TYR A 1 82 ? -9.171 -13.197 7.702 1.00 92.75 82 TYR A N 1
ATOM 606 C CA . TYR A 1 82 ? -10.465 -13.152 8.386 1.00 92.75 82 TYR A CA 1
ATOM 607 C C . TYR A 1 82 ? -11.607 -13.316 7.379 1.00 92.75 82 TYR A C 1
ATOM 609 O O . TYR A 1 82 ? -11.550 -12.765 6.288 1.00 92.75 82 TYR A O 1
ATOM 617 N N . ASP A 1 83 ? -12.683 -14.004 7.766 1.00 91.44 83 ASP A N 1
ATOM 618 C CA . ASP A 1 83 ? -13.868 -14.151 6.902 1.00 91.44 83 ASP A CA 1
ATOM 619 C C . ASP A 1 83 ? -14.637 -12.825 6.727 1.00 91.44 83 ASP A C 1
ATOM 621 O O . ASP A 1 83 ? -15.305 -12.603 5.718 1.00 91.44 83 ASP A O 1
ATOM 625 N N . SER A 1 84 ? -14.568 -11.941 7.724 1.00 88.50 84 SER A N 1
ATOM 626 C CA . SER A 1 84 ? -15.192 -10.616 7.730 1.00 88.50 84 SER A CA 1
ATOM 627 C C . SER A 1 84 ? -14.545 -9.725 8.792 1.00 88.50 84 SER A C 1
ATOM 629 O O . SER A 1 84 ? -13.727 -10.188 9.589 1.00 88.50 84 SER A O 1
ATOM 631 N N . ASP A 1 85 ? -14.955 -8.455 8.844 1.00 87.94 85 ASP A N 1
ATOM 632 C CA . ASP A 1 85 ? -14.625 -7.553 9.951 1.00 87.94 85 ASP A CA 1
ATOM 633 C C . ASP A 1 85 ? -14.915 -8.252 11.303 1.00 87.94 85 ASP A C 1
ATOM 635 O O . ASP A 1 85 ? -16.064 -8.624 11.555 1.00 87.94 85 ASP A O 1
ATOM 639 N N . PRO A 1 86 ? -13.911 -8.449 12.180 1.00 87.31 86 PRO A N 1
ATOM 640 C CA . PRO A 1 86 ? -14.077 -9.178 13.438 1.00 87.31 86 PRO A CA 1
ATOM 641 C C . PRO A 1 86 ? -14.934 -8.432 14.470 1.00 87.31 86 PRO A C 1
ATOM 643 O O . PRO A 1 86 ? -15.342 -9.025 15.469 1.00 87.31 86 PRO A O 1
ATOM 646 N N . ALA A 1 87 ? -15.208 -7.144 14.254 1.00 81.94 87 ALA A N 1
ATOM 647 C CA . ALA A 1 87 ? -16.181 -6.399 15.037 1.00 81.94 87 ALA A CA 1
ATOM 648 C C . ALA A 1 87 ? -17.619 -6.623 14.533 1.00 81.94 87 ALA A C 1
ATOM 650 O O . ALA A 1 87 ? -18.571 -6.354 15.267 1.00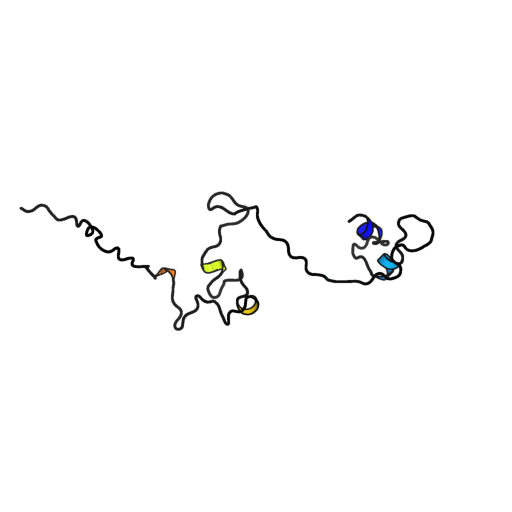 81.94 87 ALA A O 1
ATOM 651 N N . GLN A 1 88 ? -17.831 -7.150 13.320 1.00 76.19 88 GLN A N 1
ATOM 652 C CA . GLN A 1 88 ? -19.187 -7.474 12.884 1.00 76.19 88 GLN A CA 1
ATOM 653 C C . GLN A 1 88 ? -19.813 -8.525 13.800 1.00 76.19 88 GLN A C 1
ATOM 655 O O . GLN A 1 88 ? -19.230 -9.539 14.172 1.00 76.19 88 GLN A O 1
ATOM 660 N N . THR A 1 89 ? -21.049 -8.248 14.176 1.00 69.75 89 THR A N 1
ATOM 661 C CA . THR A 1 89 ? -21.889 -9.096 15.018 1.00 69.75 89 THR A CA 1
ATOM 662 C C . THR A 1 89 ? -23.262 -9.165 14.367 1.00 69.75 89 THR A C 1
ATOM 664 O O . THR A 1 89 ? -23.639 -8.257 13.625 1.00 69.75 89 THR A O 1
ATOM 667 N N . ASP A 1 90 ? -23.999 -10.245 14.623 1.00 64.25 90 ASP A N 1
ATOM 668 C CA . ASP A 1 90 ? -25.382 -10.395 14.173 1.00 64.25 90 ASP A CA 1
ATOM 669 C C . ASP A 1 90 ? -26.322 -10.480 15.392 1.00 64.25 90 ASP A C 1
ATOM 671 O O . ASP A 1 90 ? -26.222 -11.443 16.164 1.00 64.25 90 ASP A O 1
ATOM 675 N N . PRO A 1 91 ? -27.205 -9.484 15.617 1.00 69.94 91 PRO A N 1
ATOM 676 C CA . PRO A 1 91 ? -27.349 -8.237 14.855 1.00 69.94 91 PRO A CA 1
ATOM 677 C C . PRO A 1 91 ? -26.159 -7.275 15.069 1.00 69.94 91 PRO A C 1
ATOM 679 O O . PRO A 1 91 ? -25.434 -7.427 16.058 1.00 69.94 91 PRO A O 1
ATOM 682 N N . PRO A 1 92 ? -25.972 -6.263 14.195 1.00 67.00 92 PRO A N 1
ATOM 683 C CA . PRO A 1 92 ? -24.865 -5.313 14.301 1.00 67.00 92 PRO A CA 1
ATOM 684 C C . PRO A 1 92 ? -24.794 -4.660 15.686 1.00 67.00 92 PRO A C 1
ATOM 686 O O . PRO A 1 92 ? -25.713 -3.958 16.108 1.00 67.00 92 PRO A O 1
ATOM 689 N N . THR A 1 93 ? -23.698 -4.901 16.402 1.00 63.62 93 THR A N 1
ATOM 690 C CA . THR A 1 93 ? -23.389 -4.273 17.687 1.00 63.62 93 THR A CA 1
ATOM 691 C C . THR A 1 93 ? -22.773 -2.907 17.439 1.00 63.62 93 THR A C 1
ATOM 693 O O . THR A 1 93 ? -21.731 -2.789 16.798 1.00 63.62 93 THR A O 1
ATOM 696 N N . ASP A 1 94 ? -23.371 -1.884 18.034 1.00 65.50 94 ASP A N 1
ATOM 697 C CA . ASP A 1 94 ? -22.735 -0.585 18.201 1.00 65.50 94 ASP A CA 1
ATOM 698 C C . ASP A 1 94 ? -21.756 -0.637 19.389 1.00 65.50 94 ASP A C 1
ATOM 700 O O . ASP A 1 94 ? -22.159 -0.700 20.555 1.00 65.50 94 ASP A O 1
ATOM 704 N N . PHE A 1 95 ? -20.451 -0.654 19.104 1.00 63.62 95 PHE A N 1
ATOM 705 C CA . PHE A 1 95 ? -19.412 -0.693 20.141 1.00 63.62 95 PHE A CA 1
ATOM 706 C C . PHE A 1 95 ? -19.254 0.629 20.888 1.00 63.62 95 PHE A C 1
ATOM 708 O O . PHE A 1 95 ? -18.675 0.624 21.972 1.00 63.62 95 PHE A O 1
ATOM 715 N N . THR A 1 96 ? -19.812 1.735 20.383 1.00 59.25 96 THR A N 1
ATOM 716 C CA . THR A 1 96 ? -19.820 3.008 21.120 1.00 59.25 96 THR A CA 1
ATOM 717 C C . THR A 1 96 ? -20.697 2.946 22.375 1.00 59.25 96 THR A C 1
ATOM 719 O O . THR A 1 96 ? -20.551 3.768 23.277 1.00 59.25 96 THR A O 1
ATOM 722 N N . LEU A 1 97 ? -21.562 1.929 22.474 1.00 60.78 97 LEU A N 1
ATOM 723 C CA . LEU A 1 9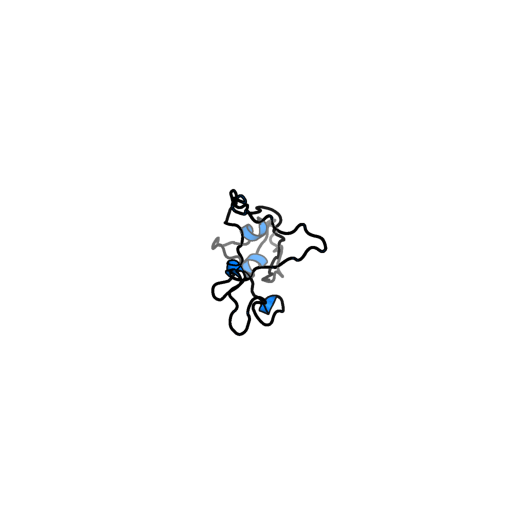7 ? -22.479 1.710 23.592 1.00 60.78 97 LEU A CA 1
ATOM 724 C C . LEU A 1 97 ? -22.010 0.629 24.579 1.00 60.78 97 LEU A C 1
ATOM 726 O O . LEU A 1 97 ? -22.703 0.368 25.563 1.00 60.78 97 LEU A O 1
ATOM 730 N N . LYS A 1 98 ? -20.868 -0.031 24.338 1.00 57.62 98 LYS A N 1
ATOM 731 C CA . LYS A 1 98 ? -20.376 -1.100 25.220 1.00 57.62 98 LYS A CA 1
ATOM 732 C C . LYS A 1 98 ? -19.418 -0.561 26.278 1.00 57.62 98 LYS A C 1
ATOM 734 O O . LYS A 1 98 ? -18.292 -0.178 25.979 1.00 57.62 98 LYS A O 1
ATOM 739 N N . THR A 1 99 ? -19.842 -0.611 27.538 1.00 60.03 99 THR A N 1
ATOM 740 C CA . THR A 1 99 ? -18.965 -0.448 28.701 1.00 60.03 99 THR A CA 1
ATOM 741 C C . THR A 1 99 ? -18.257 -1.763 29.022 1.00 60.03 99 THR A C 1
ATOM 743 O O . THR A 1 99 ? -18.860 -2.835 28.993 1.00 60.03 99 THR A O 1
ATOM 746 N N . ILE A 1 100 ? -16.961 -1.689 29.329 1.00 65.88 100 ILE A N 1
ATOM 747 C CA . ILE A 1 100 ? -16.226 -2.808 29.923 1.00 65.88 100 ILE A CA 1
ATOM 748 C C . ILE A 1 100 ? -16.328 -2.643 31.434 1.00 65.88 100 ILE A C 1
ATOM 750 O O . ILE A 1 100 ? -15.603 -1.846 32.028 1.00 65.88 100 ILE A O 1
ATOM 754 N N . ASP A 1 101 ? -17.236 -3.388 32.052 1.00 66.38 101 ASP A N 1
ATOM 755 C CA . ASP A 1 101 ? -17.351 -3.415 33.505 1.00 66.38 101 ASP A CA 1
ATOM 756 C C . ASP A 1 101 ? -16.209 -4.253 34.091 1.00 66.38 101 ASP A C 1
ATOM 758 O O . ASP A 1 101 ? -16.166 -5.480 33.963 1.00 66.38 101 ASP A O 1
ATOM 762 N N . VAL A 1 102 ? -15.252 -3.583 34.730 1.00 70.69 102 VAL A N 1
ATOM 763 C CA . VAL A 1 102 ? -14.165 -4.234 35.466 1.00 70.69 102 VAL A CA 1
ATOM 764 C C . VAL A 1 102 ? -14.585 -4.352 36.924 1.00 70.69 102 VAL A C 1
ATOM 766 O O . VAL A 1 102 ? -14.851 -3.353 37.579 1.00 70.69 102 VAL A O 1
ATOM 769 N N . THR A 1 103 ? -14.632 -5.576 37.452 1.00 72.75 103 THR A N 1
ATOM 770 C CA . THR A 1 103 ? -14.788 -5.800 38.897 1.00 72.75 103 THR A CA 1
ATOM 771 C C . THR A 1 103 ? -13.426 -6.115 39.499 1.00 72.75 103 THR A C 1
ATOM 773 O O . THR A 1 103 ? -12.863 -7.176 39.218 1.00 72.75 103 THR A O 1
ATOM 776 N N . ILE A 1 104 ? -12.897 -5.227 40.343 1.00 77.44 104 ILE A N 1
ATOM 777 C CA . ILE A 1 104 ? -11.674 -5.492 41.107 1.00 77.44 104 ILE A CA 1
ATOM 778 C C . ILE A 1 104 ? -12.070 -6.108 42.464 1.00 77.44 104 ILE A C 1
ATOM 780 O O . ILE A 1 104 ? -12.785 -5.474 43.245 1.00 77.44 104 ILE A O 1
ATOM 784 N N . PRO A 1 105 ? -11.639 -7.342 42.798 1.00 77.38 105 PRO A N 1
ATOM 785 C CA . PRO A 1 105 ? -11.954 -7.949 44.089 1.00 77.38 105 PRO A CA 1
ATOM 786 C C . PRO A 1 105 ? -11.431 -7.093 45.251 1.00 77.38 105 PRO A C 1
ATOM 788 O O . PRO A 1 105 ? -10.227 -6.883 45.380 1.00 77.38 105 PRO A O 1
ATOM 791 N N . GLY A 1 106 ? -12.335 -6.619 46.113 1.00 78.19 106 GLY A N 1
ATOM 792 C CA . GLY A 1 106 ? -11.993 -5.779 47.268 1.00 78.19 106 GLY A CA 1
ATOM 793 C C . GLY A 1 106 ? -11.939 -4.274 46.986 1.00 78.19 106 GLY A C 1
ATOM 794 O O . GLY A 1 106 ? -11.458 -3.527 47.838 1.00 78.19 106 GLY A O 1
ATOM 795 N N . GLU A 1 107 ? -12.424 -3.818 45.830 1.00 80.38 107 GLU A N 1
ATOM 796 C CA . GLU A 1 107 ? -12.556 -2.390 45.541 1.00 80.38 107 GLU A CA 1
ATOM 797 C C . GLU A 1 107 ? -13.450 -1.690 46.576 1.00 80.38 107 GLU A C 1
ATOM 799 O O . GLU A 1 107 ? -14.499 -2.206 46.979 1.00 80.38 107 GLU A O 1
ATOM 804 N N . LYS A 1 108 ? -13.013 -0.511 47.041 1.00 73.31 108 LYS A N 1
ATOM 805 C CA . LYS A 1 108 ? -13.813 0.326 47.941 1.00 73.31 108 LYS A CA 1
ATOM 806 C C . LYS A 1 108 ? -15.117 0.668 47.202 1.00 73.31 108 LYS A C 1
ATOM 808 O O . LYS A 1 108 ? -15.034 1.153 46.076 1.00 73.31 108 LYS A O 1
ATOM 813 N N . PRO A 1 109 ? -16.300 0.461 47.810 1.00 74.44 109 PRO A N 1
ATOM 814 C CA . PRO A 1 109 ? -17.558 0.839 47.184 1.00 74.44 109 PRO A CA 1
ATOM 815 C C . PRO A 1 109 ? -17.528 2.310 46.750 1.00 74.44 109 PRO A C 1
ATOM 817 O O . PRO A 1 109 ? -16.946 3.129 47.474 1.00 74.44 109 PRO A O 1
ATOM 820 N N . PRO A 1 110 ? -18.158 2.654 45.614 1.00 75.50 110 PRO A N 1
ATOM 821 C CA . PRO A 1 110 ? -18.248 4.036 45.172 1.00 75.50 110 PRO A CA 1
ATOM 822 C C . PRO A 1 110 ? -18.856 4.891 46.284 1.00 75.50 110 PRO A C 1
ATOM 824 O O . PRO A 1 110 ? -19.833 4.507 46.935 1.00 75.50 110 PRO A O 1
ATOM 827 N N . GLU A 1 111 ? -18.226 6.032 46.542 1.00 72.00 111 GLU A N 1
ATOM 828 C CA . GLU A 1 111 ? -18.664 6.953 47.579 1.00 72.00 111 GLU A CA 1
ATOM 829 C C . GLU A 1 111 ? -19.961 7.617 47.117 1.00 72.00 111 GLU A C 1
ATOM 831 O O . GLU A 1 111 ? -19.992 8.329 46.118 1.00 72.00 111 GLU A O 1
ATOM 836 N N . VAL A 1 112 ? -21.057 7.311 47.808 1.00 81.38 112 VAL A N 1
ATOM 837 C CA . VAL A 1 112 ? -22.367 7.890 47.510 1.00 81.38 112 VAL A CA 1
ATOM 838 C C . VAL A 1 112 ? -22.526 9.120 48.388 1.00 81.38 112 VAL A C 1
ATOM 840 O O . VAL A 1 112 ? -22.609 8.977 49.611 1.00 81.38 112 VAL A O 1
ATOM 843 N N . GLU A 1 113 ? -22.588 10.311 47.788 1.00 75.75 113 GLU A N 1
ATOM 844 C CA . GLU A 1 113 ? -22.995 11.505 48.526 1.00 75.75 113 GLU A CA 1
ATOM 845 C C . GLU A 1 113 ? -24.422 11.309 49.044 1.00 75.75 113 GLU A C 1
ATOM 847 O O . GLU A 1 113 ? -25.342 10.965 48.299 1.00 75.75 113 GLU A O 1
ATOM 852 N N . ARG A 1 114 ? -24.598 11.480 50.353 1.00 79.38 114 ARG A N 1
ATOM 853 C CA . ARG A 1 114 ? -25.899 11.405 51.015 1.00 79.38 114 ARG A CA 1
ATOM 854 C C . ARG A 1 114 ? -26.197 12.755 51.630 1.00 79.38 114 ARG A C 1
ATOM 856 O O . ARG A 1 114 ? -25.296 13.390 52.179 1.00 79.38 114 ARG A O 1
ATOM 863 N N . GLU A 1 115 ? -27.461 13.158 51.569 1.00 77.56 115 GLU A N 1
ATOM 864 C CA . GLU A 1 115 ? -27.914 14.323 52.319 1.00 77.56 115 GLU A CA 1
ATOM 865 C C . GLU A 1 115 ? -27.584 14.138 53.810 1.00 77.56 115 GLU A C 1
ATOM 867 O O . GLU A 1 115 ? -27.692 13.018 54.331 1.00 77.56 115 GLU A O 1
ATOM 872 N N . PRO A 1 116 ? -27.135 15.206 54.494 1.00 73.06 116 PRO A N 1
ATOM 873 C CA . PRO A 1 116 ? -26.784 15.130 55.902 1.00 73.06 116 PRO A CA 1
ATOM 874 C C . PRO A 1 116 ? -27.988 14.642 56.707 1.00 73.06 116 PRO A C 1
ATOM 876 O O . PRO A 1 116 ? -29.113 15.095 56.504 1.00 73.06 116 PRO A O 1
ATOM 879 N N . ALA A 1 117 ? -27.744 13.701 57.618 1.00 74.75 117 ALA A N 1
ATOM 880 C CA . ALA A 1 117 ? -28.781 13.237 58.526 1.00 74.75 117 ALA A CA 1
ATOM 881 C C . ALA A 1 117 ? -29.275 14.420 59.378 1.00 74.75 117 ALA A C 1
ATOM 883 O O . ALA A 1 117 ? -28.460 15.104 60.002 1.00 74.75 117 ALA A O 1
ATOM 884 N N . PHE A 1 118 ? -30.590 14.659 59.348 1.00 63.75 118 PHE A N 1
ATOM 885 C CA . PHE A 1 118 ? -31.276 15.661 60.170 1.00 63.75 118 PHE A CA 1
ATOM 886 C C . PHE A 1 118 ? -31.278 15.280 61.653 1.00 63.75 118 PHE A C 1
ATOM 888 O O . PHE A 1 118 ? -31.451 14.074 61.954 1.00 63.75 118 PHE A O 1
#

Secondary structure (DSSP, 8-state):
-HHHHTT-SS-SS---HHHHHH--SS-SSS-S-TT-------------S-PPPSSSSSSPPPPHHHHSSTT--S--TTTTT-SS-TT--SSPP-GGG-------TTPPPP----PPP-

Mean predicted aligned error: 14.31 Å

pLDDT: mean 79.81, std 10.34, range [53.91, 95.25]

Radius of gyration: 29.94 Å; Cα contacts (8 Å, |Δi|>4): 83; chains: 1; bounding box: 63×31×89 Å

Foldseek 3Di:
DVQQCQLPPVNPVDRDPVSQLCDDPPPPRHRPCVPDDDDDDDDDDDDDDQDADCVDGPDHDDDPQCQDDDPHDPDDQVVVPHPDRPQQDVVRDDPVPDDDDDDDVPDDPPDDDDDDDD